Protein AF-A0A6C0DM97-F1 (afdb_monomer_lite)

Structure (mmCIF, N/CA/C/O backbone):
data_AF-A0A6C0DM97-F1
#
_entry.id   AF-A0A6C0DM97-F1
#
loop_
_atom_site.group_PDB
_atom_site.id
_atom_site.type_symbol
_atom_site.label_atom_id
_atom_site.label_alt_id
_atom_site.label_comp_id
_atom_site.label_asym_id
_atom_site.label_entity_id
_atom_site.label_seq_id
_atom_site.pdbx_PDB_ins_code
_atom_site.Cartn_x
_atom_site.Cartn_y
_atom_site.Cartn_z
_atom_site.occupancy
_atom_site.B_iso_or_equiv
_atom_site.auth_seq_id
_atom_site.auth_comp_id
_atom_site.auth_asym_id
_atom_site.auth_atom_id
_atom_site.pdbx_PDB_model_num
ATOM 1 N N . MET A 1 1 ? 19.566 -3.170 -42.622 1.00 66.75 1 MET A N 1
ATOM 2 C CA . MET A 1 1 ? 20.618 -2.938 -41.600 1.00 66.75 1 MET A CA 1
ATOM 3 C C . MET A 1 1 ? 20.486 -1.588 -40.889 1.00 66.75 1 MET A C 1
ATOM 5 O O . MET A 1 1 ? 20.511 -1.578 -39.672 1.00 66.75 1 MET A O 1
ATOM 9 N N . LYS A 1 2 ? 20.257 -0.461 -41.580 1.00 77.56 2 LYS A N 1
ATOM 10 C CA . LYS A 1 2 ? 20.109 0.862 -40.928 1.00 77.56 2 LYS A CA 1
ATOM 11 C C . LYS A 1 2 ? 18.907 0.958 -39.967 1.00 77.56 2 LYS A C 1
ATOM 13 O O . LYS A 1 2 ? 19.034 1.496 -38.875 1.00 77.56 2 LYS A O 1
ATOM 18 N N . SER A 1 3 ? 17.776 0.355 -40.329 1.00 88.69 3 SER A N 1
ATOM 19 C CA . SER A 1 3 ? 16.557 0.373 -39.506 1.00 88.69 3 SER A CA 1
ATOM 20 C C . SER A 1 3 ? 16.683 -0.418 -38.201 1.00 88.69 3 SER A C 1
ATOM 22 O O . SER A 1 3 ? 16.075 -0.041 -37.207 1.00 88.69 3 SER A O 1
ATOM 24 N N . ILE A 1 4 ? 17.508 -1.475 -38.174 1.00 93.19 4 ILE A N 1
ATOM 25 C CA . ILE A 1 4 ? 17.734 -2.260 -36.950 1.00 93.19 4 ILE A CA 1
ATOM 26 C C . ILE A 1 4 ? 18.537 -1.450 -35.927 1.00 93.19 4 ILE A C 1
ATOM 28 O O . ILE A 1 4 ? 18.239 -1.491 -34.741 1.00 93.19 4 ILE A O 1
ATOM 32 N N . ALA A 1 5 ? 19.505 -0.652 -36.391 1.00 94.38 5 ALA A N 1
ATOM 33 C CA . ALA A 1 5 ? 20.299 0.215 -35.528 1.00 94.38 5 ALA A CA 1
ATOM 34 C C . ALA A 1 5 ? 19.438 1.323 -34.903 1.00 94.38 5 ALA A C 1
ATOM 36 O O . ALA A 1 5 ? 19.547 1.591 -33.711 1.00 94.38 5 ALA A O 1
ATOM 37 N N . ILE A 1 6 ? 18.531 1.913 -35.688 1.00 94.50 6 ILE A N 1
ATOM 38 C CA . ILE A 1 6 ? 17.575 2.921 -35.204 1.00 94.50 6 ILE A CA 1
ATOM 39 C C . ILE A 1 6 ? 16.611 2.307 -34.180 1.00 94.50 6 ILE A C 1
ATOM 41 O O . ILE A 1 6 ? 16.330 2.919 -33.154 1.00 94.50 6 ILE A O 1
ATOM 45 N N . PHE A 1 7 ? 16.149 1.078 -34.417 1.00 95.75 7 PHE A N 1
ATOM 46 C CA . PHE A 1 7 ? 15.285 0.368 -33.477 1.00 95.75 7 PHE A CA 1
ATOM 47 C C . PHE A 1 7 ? 15.995 0.060 -32.150 1.00 95.75 7 PHE A C 1
ATOM 49 O O . PHE A 1 7 ? 15.440 0.306 -31.083 1.00 95.75 7 PHE A O 1
ATOM 56 N N . ILE A 1 8 ? 17.246 -0.406 -32.198 1.00 96.00 8 ILE A N 1
ATOM 57 C CA . ILE A 1 8 ? 18.050 -0.664 -30.994 1.00 96.00 8 ILE A CA 1
ATOM 58 C C . ILE A 1 8 ? 18.309 0.634 -30.222 1.00 96.00 8 ILE A C 1
ATOM 60 O O . ILE A 1 8 ? 18.181 0.650 -28.999 1.00 96.00 8 ILE A O 1
ATOM 64 N N . LEU A 1 9 ? 18.610 1.734 -30.920 1.00 95.81 9 LEU A N 1
ATOM 65 C CA . LEU A 1 9 ? 18.774 3.054 -30.306 1.00 95.81 9 LEU A CA 1
ATOM 66 C C . LEU A 1 9 ? 17.494 3.494 -29.577 1.00 95.81 9 LEU A C 1
ATOM 68 O O . LEU A 1 9 ? 17.553 3.970 -28.445 1.00 95.81 9 LEU A O 1
ATOM 72 N N . PHE A 1 10 ? 16.336 3.293 -30.207 1.00 96.56 10 PHE A N 1
ATOM 73 C CA . PHE A 1 10 ? 15.036 3.634 -29.637 1.00 96.56 10 PHE A C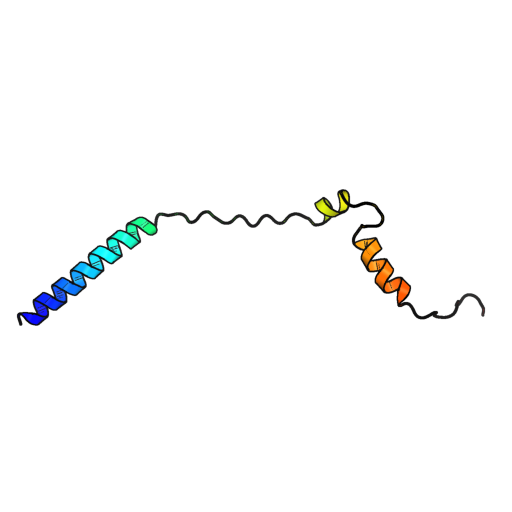A 1
ATOM 74 C C . PHE A 1 10 ? 14.733 2.828 -28.367 1.00 96.56 10 PHE A C 1
ATOM 76 O O . PHE A 1 10 ? 14.3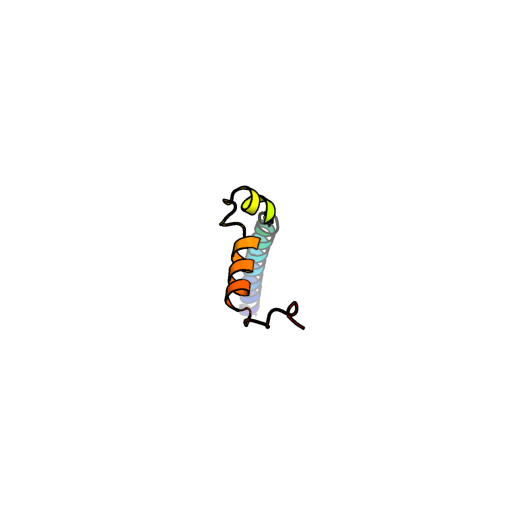88 3.403 -27.334 1.00 96.56 10 PHE A O 1
ATOM 83 N N . VAL A 1 11 ? 14.932 1.508 -28.408 1.00 97.31 11 VAL A N 1
ATOM 84 C CA . VAL A 1 11 ? 14.743 0.637 -27.237 1.00 97.31 11 VAL A CA 1
ATOM 85 C C . VAL A 1 11 ? 15.722 1.005 -26.119 1.00 97.31 11 VAL A C 1
ATOM 87 O O . VAL A 1 11 ? 15.320 1.104 -24.961 1.00 97.31 11 VAL A O 1
ATOM 90 N N . GLY A 1 12 ? 16.985 1.278 -26.454 1.00 97.00 12 GLY A N 1
ATOM 91 C CA . GLY A 1 12 ? 17.999 1.708 -25.491 1.00 97.00 12 GLY A CA 1
ATOM 92 C C . GLY A 1 12 ? 17.622 3.009 -24.780 1.00 97.00 12 GLY A C 1
ATOM 93 O O . GLY A 1 12 ? 17.709 3.085 -23.556 1.00 97.00 12 GLY A O 1
ATOM 94 N N . ALA A 1 13 ? 17.129 4.007 -25.518 1.00 96.88 13 ALA A N 1
ATOM 95 C CA . ALA A 1 13 ? 16.678 5.270 -24.938 1.00 96.88 13 ALA A CA 1
ATOM 96 C C . ALA A 1 13 ? 15.510 5.072 -23.957 1.00 96.88 13 ALA A C 1
ATOM 98 O O . ALA A 1 13 ? 15.530 5.623 -22.855 1.00 96.88 13 ALA A O 1
ATOM 99 N N . ILE A 1 14 ? 14.528 4.237 -24.313 1.00 97.00 14 ILE A N 1
ATOM 100 C CA . ILE A 1 14 ? 13.394 3.918 -23.433 1.00 97.00 14 ILE A CA 1
ATOM 101 C C . ILE A 1 14 ? 13.871 3.225 -22.153 1.00 97.00 14 ILE A C 1
ATOM 103 O O . ILE A 1 14 ? 13.412 3.569 -21.062 1.00 97.00 14 ILE A O 1
ATOM 107 N N . LEU A 1 15 ? 14.807 2.278 -22.260 1.00 96.94 15 LEU A N 1
ATOM 108 C CA . LEU A 1 15 ? 15.351 1.566 -21.101 1.00 96.94 15 LEU A CA 1
ATOM 109 C C . LEU A 1 15 ? 16.114 2.496 -20.153 1.00 96.94 15 LEU A C 1
ATOM 111 O O . LEU A 1 15 ? 15.948 2.384 -18.939 1.00 96.94 15 LEU A O 1
ATOM 115 N N . ILE A 1 16 ? 16.889 3.445 -20.686 1.00 96.75 16 ILE A N 1
ATOM 116 C CA . ILE A 1 16 ? 17.595 4.454 -19.882 1.00 96.75 16 ILE A CA 1
ATOM 117 C C . ILE A 1 16 ? 16.594 5.319 -19.110 1.00 96.75 16 ILE A C 1
ATOM 119 O O . ILE A 1 16 ? 16.739 5.502 -17.901 1.00 96.75 16 ILE A O 1
ATOM 123 N N . ILE A 1 17 ? 15.553 5.811 -19.787 1.00 95.94 17 ILE A N 1
ATOM 124 C CA . ILE A 1 17 ? 14.511 6.636 -19.163 1.00 95.94 17 ILE A CA 1
ATOM 125 C C . ILE A 1 17 ? 13.796 5.846 -18.063 1.00 95.94 17 ILE A C 1
ATOM 127 O O . ILE A 1 17 ? 13.655 6.339 -16.943 1.00 95.94 17 ILE A O 1
ATOM 131 N N . LYS A 1 18 ? 13.394 4.602 -18.352 1.00 94.44 18 LYS A N 1
ATOM 132 C CA . LYS A 1 18 ? 12.759 3.716 -17.370 1.00 94.44 18 LYS A CA 1
ATOM 133 C C . LYS A 1 18 ? 13.656 3.525 -16.147 1.00 94.44 18 LYS A C 1
ATOM 135 O O . LYS A 1 18 ? 13.201 3.753 -15.032 1.00 94.44 18 LYS A O 1
ATOM 140 N N . SER A 1 19 ? 14.922 3.161 -16.353 1.00 93.75 19 SER A N 1
ATOM 141 C CA . SER A 1 19 ? 15.866 2.907 -15.262 1.00 93.75 19 SER A CA 1
ATOM 142 C C . SER A 1 19 ? 16.118 4.150 -14.409 1.00 93.75 19 SER A C 1
ATOM 144 O O . SER A 1 19 ? 16.252 4.028 -13.193 1.00 93.75 19 SER A O 1
ATOM 146 N N . TYR A 1 20 ? 16.165 5.339 -15.017 1.00 93.94 20 TYR A N 1
ATOM 147 C CA . TYR A 1 20 ? 16.322 6.597 -14.288 1.00 93.94 20 TYR A CA 1
ATOM 148 C C . TYR A 1 20 ? 15.148 6.845 -13.335 1.00 93.94 20 TYR A C 1
ATOM 150 O O . TYR A 1 20 ? 15.348 7.140 -12.155 1.00 93.94 20 TYR A O 1
ATOM 158 N N . TYR A 1 21 ? 13.918 6.696 -13.829 1.00 91.25 21 TYR A N 1
ATOM 159 C CA . TYR A 1 21 ? 12.727 6.886 -13.007 1.00 91.25 21 TYR A CA 1
ATOM 160 C C . TYR A 1 21 ? 12.561 5.782 -11.965 1.00 91.25 21 TYR A C 1
ATOM 162 O O . TYR A 1 21 ? 12.250 6.082 -10.817 1.00 91.25 21 TYR A O 1
ATOM 170 N N . GLU A 1 22 ? 12.830 4.529 -12.321 1.00 89.75 22 GLU A N 1
ATOM 171 C CA . GLU A 1 22 ? 12.793 3.404 -11.389 1.00 89.75 22 GLU A CA 1
ATOM 172 C C . GLU A 1 22 ? 13.761 3.627 -10.223 1.00 89.75 22 GLU A C 1
ATOM 174 O O . GLU A 1 22 ? 13.356 3.533 -9.070 1.00 89.75 22 GLU A O 1
ATOM 179 N N . LEU A 1 23 ? 14.997 4.061 -10.487 1.00 88.56 23 LEU A N 1
ATOM 180 C CA . LEU A 1 23 ? 15.971 4.370 -9.437 1.00 88.56 23 LEU A CA 1
ATOM 181 C C . LEU A 1 23 ? 15.564 5.579 -8.580 1.00 88.56 23 LEU A C 1
ATOM 183 O O . LEU A 1 23 ? 15.770 5.580 -7.364 1.00 88.56 23 LEU A O 1
ATOM 187 N N . LYS A 1 24 ? 14.978 6.608 -9.202 1.00 85.56 24 LYS A N 1
ATOM 188 C CA . LYS A 1 24 ? 14.504 7.812 -8.509 1.00 85.56 24 LYS A CA 1
ATOM 189 C C . LYS A 1 24 ? 13.326 7.515 -7.580 1.00 85.56 24 LYS A C 1
ATOM 191 O O . LYS A 1 24 ? 13.284 8.041 -6.472 1.00 85.56 24 LYS A O 1
ATOM 196 N N . TYR A 1 25 ? 12.387 6.683 -8.023 1.00 82.06 25 TYR A N 1
ATOM 197 C CA . TYR A 1 25 ? 11.150 6.390 -7.298 1.00 82.06 25 TYR A CA 1
ATOM 198 C C . TYR A 1 25 ? 11.241 5.150 -6.401 1.00 82.06 25 TYR A C 1
ATOM 200 O O . TYR A 1 25 ? 10.511 5.075 -5.421 1.00 82.06 25 TYR A O 1
ATOM 208 N N . SER A 1 26 ? 12.182 4.232 -6.645 1.00 80.31 26 SER A N 1
ATOM 209 C CA . SER A 1 26 ? 12.435 3.055 -5.795 1.00 80.31 26 SER A CA 1
ATOM 210 C C . SER A 1 26 ? 12.816 3.430 -4.359 1.00 80.31 26 SER A C 1
ATOM 212 O O . SER A 1 26 ? 12.506 2.699 -3.424 1.00 80.31 26 SER A O 1
ATOM 214 N N . LYS A 1 27 ? 13.455 4.590 -4.169 1.00 74.81 27 LYS A N 1
ATOM 215 C CA . LYS A 1 27 ? 13.860 5.098 -2.849 1.00 74.81 27 LYS A CA 1
ATOM 216 C C . LYS A 1 27 ? 12.809 5.981 -2.181 1.00 74.81 27 LYS A C 1
ATOM 218 O O . LYS A 1 27 ? 13.036 6.447 -1.064 1.00 74.81 27 LYS A O 1
ATOM 223 N N . ILE A 1 28 ? 11.683 6.244 -2.846 1.00 76.25 28 ILE A N 1
ATOM 224 C CA . ILE A 1 28 ? 10.564 6.922 -2.201 1.00 76.25 28 ILE A CA 1
ATOM 225 C C . ILE A 1 28 ? 9.877 5.884 -1.327 1.00 76.25 28 ILE A C 1
ATOM 227 O O . ILE A 1 28 ? 9.046 5.106 -1.788 1.00 76.25 28 ILE A O 1
ATOM 231 N N . ASN A 1 29 ? 10.248 5.877 -0.049 1.00 70.62 29 ASN A N 1
ATOM 232 C CA . ASN A 1 29 ? 9.467 5.207 0.975 1.00 70.62 29 ASN A CA 1
ATOM 233 C C . ASN A 1 29 ? 8.089 5.871 0.970 1.00 70.62 29 ASN A C 1
ATOM 235 O O . ASN A 1 29 ? 7.938 6.993 1.460 1.00 70.62 29 ASN A O 1
ATOM 239 N N . ALA A 1 30 ? 7.100 5.217 0.356 1.00 70.75 30 ALA A N 1
ATOM 240 C CA . ALA A 1 30 ? 5.716 5.625 0.511 1.00 70.75 30 ALA A CA 1
ATOM 241 C C . ALA A 1 30 ? 5.449 5.719 2.021 1.00 70.75 30 ALA A C 1
ATOM 243 O O . ALA A 1 30 ? 5.865 4.813 2.754 1.00 70.75 30 ALA A O 1
ATOM 244 N N . PRO A 1 31 ? 4.843 6.814 2.512 1.00 73.38 31 PRO A N 1
ATOM 245 C CA . PRO A 1 31 ? 4.596 6.960 3.935 1.00 73.38 31 PRO A CA 1
ATOM 246 C C . PRO A 1 31 ? 3.802 5.741 4.394 1.00 73.38 31 PRO A C 1
ATOM 248 O O . PRO A 1 31 ? 2.708 5.478 3.888 1.00 73.38 31 PRO A O 1
ATOM 251 N N . ALA A 1 32 ? 4.394 4.962 5.303 1.00 71.88 32 ALA A N 1
ATOM 252 C CA . ALA A 1 32 ? 3.738 3.799 5.867 1.00 71.88 32 ALA A CA 1
ATOM 253 C C . ALA A 1 32 ? 2.417 4.282 6.465 1.00 71.88 32 ALA A C 1
ATOM 255 O O . ALA A 1 32 ? 2.399 5.093 7.394 1.00 71.88 32 ALA A O 1
ATOM 256 N N . THR A 1 33 ? 1.307 3.850 5.873 1.00 76.25 33 THR A N 1
ATOM 257 C CA . THR A 1 33 ? -0.010 4.220 6.376 1.00 76.25 33 THR A CA 1
ATOM 258 C C . THR A 1 33 ? -0.207 3.449 7.669 1.00 76.25 33 THR A C 1
ATOM 260 O O . THR A 1 33 ? -0.473 2.249 7.657 1.00 76.25 33 THR A O 1
ATOM 263 N N . VAL A 1 34 ? -0.002 4.124 8.799 1.00 78.56 34 VAL A N 1
ATOM 264 C CA . VAL A 1 34 ? -0.265 3.546 10.115 1.00 78.56 34 VAL A CA 1
ATOM 265 C C . VAL A 1 34 ? -1.775 3.533 10.302 1.00 78.56 34 VAL A C 1
ATOM 267 O O . VAL A 1 34 ? -2.383 4.566 10.582 1.00 78.56 34 VAL A O 1
ATOM 270 N N . VAL A 1 35 ? -2.389 2.364 10.130 1.00 77.75 35 VAL A N 1
ATOM 271 C CA . VAL A 1 35 ? -3.796 2.162 10.483 1.00 77.75 35 VAL A CA 1
ATOM 272 C C . VAL A 1 35 ? -3.895 2.216 12.006 1.00 77.75 35 VAL A C 1
ATOM 274 O O . VAL A 1 35 ? -3.471 1.294 12.701 1.00 77.75 35 VAL A O 1
ATOM 277 N N . LYS A 1 36 ? -4.406 3.330 12.538 1.00 78.75 36 LYS A N 1
ATOM 278 C CA . LYS A 1 36 ? -4.705 3.467 13.965 1.00 78.75 36 LYS A CA 1
ATOM 279 C C . LYS A 1 36 ? -6.106 2.927 14.223 1.00 78.75 36 LYS A C 1
ATOM 281 O O . LYS A 1 36 ? -7.085 3.537 13.806 1.00 78.75 36 LYS A O 1
ATOM 286 N N . TYR A 1 37 ? -6.189 1.799 14.9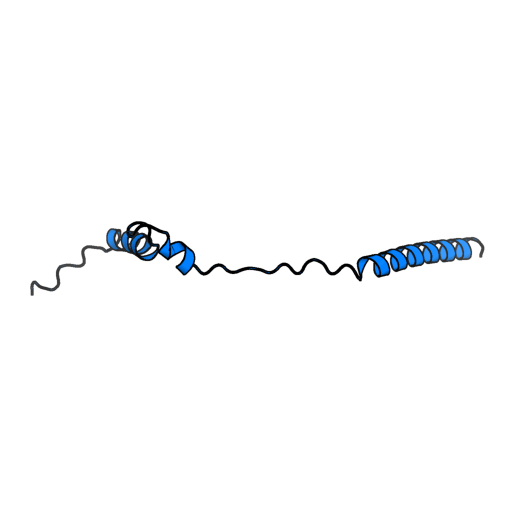19 1.00 79.50 37 TYR A N 1
ATOM 287 C CA . TYR A 1 37 ? -7.447 1.318 15.476 1.00 79.50 37 TYR A CA 1
ATOM 288 C C . TYR A 1 37 ? -7.708 2.063 16.781 1.00 79.50 37 TYR A C 1
ATOM 290 O O . TYR A 1 37 ? -6.903 1.988 17.708 1.00 79.50 37 TYR A O 1
ATOM 298 N N . ILE A 1 38 ? -8.809 2.806 16.831 1.00 80.44 38 ILE A N 1
ATOM 299 C CA . ILE A 1 38 ? -9.270 3.454 18.057 1.00 80.44 38 ILE A CA 1
ATOM 300 C C . ILE A 1 38 ? -10.230 2.467 18.738 1.00 80.44 38 ILE A C 1
ATOM 302 O O . ILE A 1 38 ? -11.208 2.063 18.104 1.00 80.44 38 ILE A O 1
ATOM 306 N N . PRO A 1 39 ? -9.949 2.013 19.975 1.00 83.50 39 PRO A N 1
ATOM 307 C CA . PRO A 1 39 ? -10.829 1.098 20.691 1.00 83.50 39 PRO A CA 1
ATOM 308 C C . PRO A 1 39 ? -12.221 1.703 20.873 1.00 83.50 39 PRO A C 1
ATOM 310 O O . PRO A 1 39 ? -12.346 2.862 21.261 1.00 83.50 39 PRO A O 1
ATOM 313 N N . ILE A 1 40 ? -13.263 0.896 20.659 1.00 76.50 40 ILE A N 1
ATOM 314 C CA . ILE A 1 40 ? -14.662 1.311 20.861 1.00 76.50 40 ILE A CA 1
ATOM 315 C C . ILE A 1 40 ? -14.888 1.844 22.284 1.00 76.50 40 ILE A C 1
ATOM 317 O O . ILE A 1 40 ? -15.619 2.816 22.453 1.00 76.50 40 ILE A O 1
ATOM 321 N N . SER A 1 41 ? -14.191 1.288 23.283 1.00 79.00 41 SER A N 1
ATOM 322 C CA . SER A 1 41 ? -14.274 1.735 24.679 1.00 79.00 41 SER A CA 1
ATOM 323 C C . SER A 1 41 ? -13.959 3.223 24.856 1.00 79.00 41 SER A C 1
ATOM 325 O O . SER A 1 41 ? -14.603 3.884 25.661 1.00 79.00 41 SER A O 1
ATOM 327 N N . GLN A 1 42 ? -13.036 3.784 24.061 1.00 77.50 42 GLN A N 1
ATOM 328 C CA . GLN A 1 42 ? -12.711 5.214 24.129 1.00 77.50 42 GLN A CA 1
ATOM 329 C C . GLN A 1 42 ? -13.879 6.106 23.698 1.00 77.50 42 GLN A C 1
ATOM 331 O O . GLN A 1 42 ? -13.981 7.239 24.156 1.00 77.50 42 GLN A O 1
ATOM 336 N N . TYR A 1 43 ? -14.755 5.613 22.822 1.00 74.06 43 TYR A N 1
ATOM 337 C CA . TYR A 1 43 ? -15.953 6.337 22.410 1.00 74.06 43 TYR A CA 1
ATOM 338 C C . TYR A 1 43 ? -17.104 6.117 23.391 1.00 74.06 43 TYR A C 1
ATOM 340 O O . TYR A 1 43 ? -17.813 7.067 23.715 1.00 74.06 43 TYR A O 1
ATOM 348 N N . GLU A 1 44 ? -17.262 4.897 23.910 1.00 75.94 44 GLU A N 1
ATOM 349 C CA . GLU A 1 44 ? -18.309 4.579 24.888 1.00 75.94 44 GLU A CA 1
ATOM 350 C C . GLU A 1 44 ? -18.172 5.360 26.193 1.00 75.94 44 GLU A C 1
ATOM 352 O O . GLU A 1 44 ? -19.181 5.791 26.744 1.00 75.94 44 GLU A O 1
ATOM 357 N N . GLU A 1 45 ? -16.947 5.623 26.650 1.00 75.50 45 GLU A N 1
ATOM 358 C CA . GLU A 1 45 ? -16.696 6.439 27.847 1.00 75.50 45 GLU A CA 1
ATOM 359 C C . GLU A 1 45 ? -17.160 7.899 27.698 1.00 75.50 45 GLU A C 1
ATOM 361 O O . GLU A 1 45 ? -17.394 8.576 28.698 1.00 75.50 45 GLU A O 1
ATOM 366 N N . THR A 1 46 ? -17.307 8.392 26.463 1.00 74.94 46 THR A N 1
ATOM 367 C CA . THR A 1 46 ? -17.757 9.768 26.182 1.00 74.94 46 THR A CA 1
ATOM 368 C C . THR A 1 46 ? -19.259 9.890 25.934 1.00 74.94 46 THR A C 1
ATOM 370 O O . THR A 1 46 ? -19.781 11.004 25.899 1.00 74.94 46 THR A O 1
ATOM 373 N N . LEU A 1 47 ? -19.955 8.765 25.760 1.00 78.69 47 LEU A N 1
ATOM 374 C CA . LEU A 1 47 ? -21.391 8.733 25.502 1.00 78.69 47 LEU A CA 1
ATOM 375 C C . LEU A 1 47 ? -22.173 8.828 26.814 1.00 78.69 47 LEU A C 1
ATOM 377 O O . LEU A 1 47 ? -21.754 8.318 27.857 1.00 78.69 47 LEU A O 1
ATOM 381 N N . SER A 1 48 ? -23.336 9.480 26.771 1.00 77.00 48 SER A N 1
ATOM 382 C CA . SER A 1 48 ? -24.244 9.466 27.916 1.00 77.00 48 SER A CA 1
ATOM 383 C C . SER A 1 48 ? -24.755 8.040 28.164 1.00 77.00 48 SER A C 1
ATOM 385 O O . SER A 1 48 ? -24.799 7.222 27.246 1.00 77.00 48 SER A O 1
ATOM 387 N N . ALA A 1 49 ? -25.156 7.719 29.400 1.00 71.94 49 ALA A N 1
ATOM 388 C CA . ALA A 1 49 ? -25.584 6.362 29.776 1.00 71.94 49 ALA A CA 1
ATOM 389 C C . ALA A 1 49 ? -26.682 5.780 28.858 1.00 71.94 49 ALA A C 1
ATOM 391 O O . ALA A 1 49 ? -26.754 4.572 28.660 1.00 71.94 49 ALA A O 1
ATOM 392 N N . ASN A 1 50 ? -27.495 6.648 28.256 1.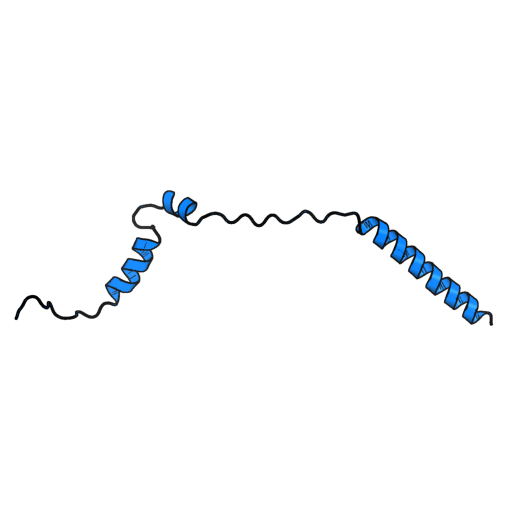00 68.44 50 ASN A N 1
ATOM 393 C CA . ASN A 1 50 ? -28.625 6.289 27.401 1.00 68.44 50 ASN A CA 1
ATOM 394 C C . ASN A 1 50 ? -28.214 6.068 25.933 1.00 68.44 50 ASN A C 1
ATOM 396 O O . ASN A 1 50 ? -28.990 5.540 25.143 1.00 68.44 50 ASN A O 1
ATOM 400 N N . GLU A 1 51 ? -27.015 6.512 25.561 1.00 67.69 51 GLU A N 1
ATOM 401 C CA . GLU A 1 51 ? -26.442 6.413 24.216 1.00 67.69 51 GLU A CA 1
ATOM 402 C C . GLU A 1 51 ? -25.348 5.343 24.146 1.00 67.69 51 GLU A C 1
ATOM 404 O O . GLU A 1 51 ? -24.757 5.122 23.088 1.00 67.69 51 GLU A O 1
ATOM 409 N N . GLN A 1 52 ? -25.074 4.664 25.266 1.00 79.31 52 GLN A N 1
ATOM 410 C CA . GLN A 1 52 ? -24.171 3.526 25.290 1.00 79.31 52 GLN A CA 1
ATOM 411 C C . GLN A 1 52 ? -24.694 2.435 24.363 1.00 79.31 52 GLN A C 1
ATOM 413 O O . GLN A 1 52 ? -25.872 2.068 24.385 1.00 79.31 52 GLN A O 1
ATOM 418 N N . LEU A 1 53 ? -23.786 1.890 23.559 1.00 77.25 53 LEU A N 1
ATOM 419 C CA . LEU A 1 53 ? -24.105 0.940 22.503 1.00 77.25 53 LEU A CA 1
ATOM 420 C C . LEU A 1 53 ? -24.833 -0.296 23.054 1.00 77.25 53 LEU A C 1
ATOM 422 O O . LEU A 1 53 ? -25.746 -0.827 22.424 1.00 77.25 53 LEU A O 1
ATOM 426 N N . ASN A 1 54 ? -24.451 -0.715 24.261 1.00 78.44 54 ASN A N 1
ATOM 427 C CA . ASN A 1 54 ? -25.079 -1.814 24.980 1.00 78.44 54 ASN A CA 1
ATOM 428 C C . ASN A 1 54 ? -26.570 -1.556 25.263 1.00 78.44 54 ASN A C 1
ATOM 430 O O . ASN A 1 54 ? -27.410 -2.383 24.914 1.00 78.44 54 ASN A O 1
ATOM 434 N N . GLU A 1 55 ? -26.914 -0.399 25.833 1.00 77.50 55 GLU A N 1
ATOM 435 C CA . G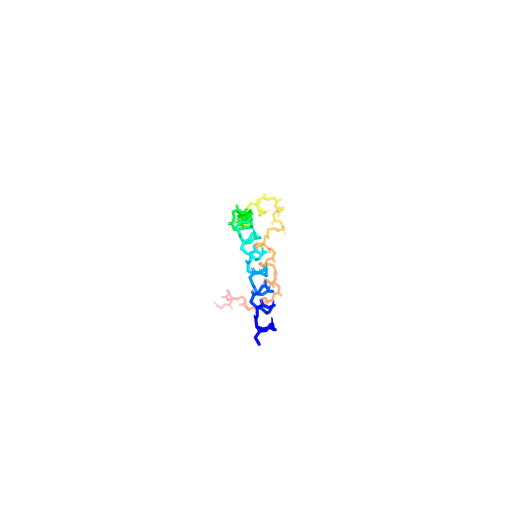LU A 1 55 ? -28.310 -0.034 26.112 1.00 77.50 55 GLU A CA 1
ATOM 436 C C . GLU A 1 55 ? -29.099 0.197 24.814 1.00 77.50 55 GLU A C 1
ATOM 438 O O . GLU A 1 55 ? -30.242 -0.251 24.688 1.00 77.50 55 GLU A O 1
ATOM 443 N N . PHE A 1 56 ? -28.462 0.790 23.796 1.00 78.44 56 PHE A N 1
ATOM 444 C CA . PHE A 1 56 ? -29.055 0.954 22.469 1.00 78.44 56 PHE A CA 1
ATOM 445 C C . PHE A 1 56 ? -29.473 -0.392 21.860 1.00 78.44 56 PHE A C 1
ATOM 447 O O . PHE A 1 56 ? -30.638 -0.568 21.499 1.00 78.44 56 PHE A O 1
ATOM 454 N N . TYR A 1 57 ? -28.570 -1.375 21.791 1.00 78.06 57 TYR A N 1
ATOM 455 C CA . TYR A 1 57 ? -28.899 -2.686 21.223 1.00 78.06 57 TYR A CA 1
ATOM 456 C C . TYR A 1 57 ? -29.867 -3.480 22.095 1.00 78.06 57 TYR A C 1
ATOM 458 O O . TYR A 1 57 ? -30.768 -4.124 21.563 1.00 78.06 57 TYR A O 1
ATOM 466 N N . LYS A 1 58 ? -29.740 -3.406 23.422 1.00 80.88 58 LYS A N 1
ATOM 467 C CA . LYS A 1 58 ? -30.659 -4.062 24.357 1.00 80.88 58 LYS A CA 1
ATOM 468 C C . LYS A 1 58 ? -32.109 -3.616 24.141 1.00 80.88 58 LYS A C 1
ATOM 470 O O . LYS A 1 58 ? -32.994 -4.467 24.061 1.00 80.88 58 LYS A O 1
ATOM 475 N N . SER A 1 59 ? -32.343 -2.320 23.918 1.00 76.06 59 SER A N 1
ATOM 476 C CA . SER A 1 59 ? -33.687 -1.771 23.670 1.00 76.06 59 SER A CA 1
ATOM 477 C C . SER A 1 59 ? -34.373 -2.334 22.409 1.00 76.06 59 SER A C 1
ATOM 479 O O . SER A 1 59 ? -35.589 -2.552 22.385 1.00 76.06 59 SER A O 1
ATOM 481 N N . LEU A 1 60 ? -33.597 -2.652 21.366 1.00 76.69 60 LEU A N 1
ATOM 482 C CA . LEU A 1 60 ? -34.111 -3.236 20.122 1.00 76.69 60 LEU A CA 1
ATOM 483 C C . LEU A 1 60 ? -34.645 -4.660 20.332 1.00 76.69 60 LEU A C 1
ATOM 485 O O . LEU A 1 60 ? -35.602 -5.070 19.673 1.00 76.69 60 LEU A O 1
ATOM 489 N N . PHE A 1 61 ? -34.059 -5.403 21.271 1.00 77.75 61 PHE A N 1
ATOM 490 C CA . PHE A 1 61 ? -34.471 -6.772 21.570 1.00 77.75 61 PHE A CA 1
ATOM 491 C C . PHE A 1 61 ? -35.527 -6.849 22.670 1.00 77.75 61 PHE A C 1
ATOM 493 O O . PHE A 1 61 ? -36.372 -7.732 22.612 1.00 77.75 61 PHE A O 1
ATOM 500 N N . GLU A 1 62 ? -35.549 -5.920 23.629 1.00 74.19 62 GLU A N 1
ATOM 501 C CA . GLU A 1 62 ? -36.624 -5.842 24.630 1.00 74.19 62 GLU A CA 1
ATOM 502 C C . GLU A 1 62 ? -37.987 -5.545 23.990 1.00 74.19 62 GLU A C 1
ATOM 504 O O . GLU A 1 62 ? -38.988 -6.151 24.365 1.00 74.19 62 GLU A O 1
ATOM 509 N N . SER A 1 63 ? -38.030 -4.686 22.966 1.00 65.81 63 SER A N 1
ATOM 510 C CA . SER A 1 63 ? -39.270 -4.370 22.235 1.00 65.81 63 SER A CA 1
ATOM 511 C C . SER A 1 63 ? -39.812 -5.519 21.374 1.00 65.81 63 SER A C 1
ATOM 513 O O . SER A 1 63 ? -40.980 -5.502 20.987 1.00 65.81 63 SER A O 1
ATOM 515 N N . THR A 1 64 ? -38.980 -6.519 21.072 1.00 64.94 64 THR A N 1
ATOM 516 C CA . THR A 1 64 ? -39.333 -7.667 20.225 1.00 64.94 64 THR A CA 1
ATOM 517 C C . THR A 1 64 ? -39.517 -8.962 21.009 1.00 64.94 64 THR A C 1
ATOM 519 O O . THR A 1 64 ? -39.878 -9.974 20.405 1.00 64.94 64 THR A O 1
ATOM 522 N N . GLN A 1 65 ? -39.337 -8.957 22.337 1.00 62.34 65 GLN A N 1
ATOM 523 C CA . GLN A 1 65 ? -39.676 -10.122 23.148 1.00 62.34 65 GLN A CA 1
ATOM 524 C C . GLN A 1 65 ? -41.195 -10.346 23.093 1.00 62.34 65 GLN A C 1
ATOM 526 O O . GLN A 1 65 ? -41.954 -9.493 23.562 1.00 62.34 65 GLN A O 1
ATOM 531 N N . PRO A 1 66 ? -41.683 -11.477 22.542 1.00 62.81 66 PRO A N 1
ATOM 532 C CA . PRO A 1 66 ? -43.077 -11.843 22.733 1.00 62.81 66 PRO A CA 1
ATOM 533 C C . PRO A 1 66 ? -43.324 -11.958 24.240 1.00 62.81 66 PRO A C 1
ATOM 535 O O . PRO A 1 66 ? -42.437 -12.401 24.968 1.00 62.81 66 PRO A O 1
ATOM 538 N N . HIS A 1 67 ? -44.507 -11.563 24.718 1.00 59.84 67 HIS A N 1
ATOM 539 C CA . HIS A 1 67 ? -44.922 -11.788 26.103 1.00 59.84 67 HIS A CA 1
ATOM 540 C C . HIS A 1 67 ? -44.960 -13.300 26.379 1.00 59.84 67 HIS A C 1
ATOM 542 O O . HIS A 1 67 ? -46.003 -13.944 26.270 1.00 59.84 67 HIS A O 1
ATOM 548 N N . ILE A 1 68 ? -43.809 -13.897 26.681 1.00 58.84 68 ILE A N 1
ATOM 549 C CA . ILE A 1 68 ? -43.723 -15.273 27.140 1.00 58.84 68 ILE A CA 1
ATOM 550 C C . ILE A 1 68 ? -44.223 -15.219 28.575 1.00 58.84 68 ILE A C 1
ATOM 552 O O . ILE A 1 68 ? -43.543 -14.725 29.469 1.00 58.84 68 ILE A O 1
ATOM 556 N N . TYR A 1 69 ? -45.484 -15.619 28.709 1.00 56.12 69 TYR A N 1
ATOM 557 C CA . TYR A 1 69 ? -46.253 -15.817 29.925 1.00 56.12 69 TYR A CA 1
ATOM 558 C C . TYR A 1 69 ? -45.398 -15.959 31.187 1.00 56.12 69 TYR A C 1
ATOM 560 O O . TYR A 1 69 ? -44.522 -16.817 31.276 1.00 56.12 69 TYR A O 1
ATOM 568 N N . ASP A 1 70 ? -45.729 -15.118 32.165 1.00 57.38 70 ASP A N 1
ATOM 569 C CA . ASP A 1 70 ? -45.262 -15.133 33.546 1.00 57.38 70 ASP A CA 1
ATOM 570 C C . ASP A 1 70 ? -45.303 -16.562 34.120 1.00 57.38 70 ASP A C 1
ATOM 572 O O . ASP A 1 70 ? -46.336 -17.049 34.585 1.00 57.38 70 ASP A O 1
ATOM 576 N N . ALA A 1 71 ? -44.164 -17.258 34.070 1.00 57.91 71 ALA A N 1
ATOM 577 C CA . ALA A 1 71 ? -43.997 -18.632 34.548 1.00 57.91 71 ALA A CA 1
ATOM 578 C C . ALA A 1 71 ? -44.062 -18.747 36.086 1.00 57.91 71 ALA A C 1
ATOM 580 O O . ALA A 1 71 ? -43.677 -19.766 36.654 1.00 57.91 71 ALA A O 1
ATOM 581 N N . LYS A 1 72 ? -44.531 -17.699 36.777 1.00 56.00 72 LYS A N 1
ATOM 582 C CA . LYS A 1 72 ? -44.686 -17.641 38.233 1.00 56.00 72 LYS A CA 1
ATOM 583 C C . LYS A 1 72 ? -46.128 -17.850 38.715 1.00 56.00 72 LYS A C 1
ATOM 585 O O . LYS A 1 72 ? -46.400 -17.685 39.902 1.00 56.00 72 LYS A O 1
ATOM 590 N N . LYS A 1 73 ? -47.048 -18.219 37.815 1.00 48.88 73 LYS A N 1
ATOM 591 C CA . LYS A 1 73 ? -48.439 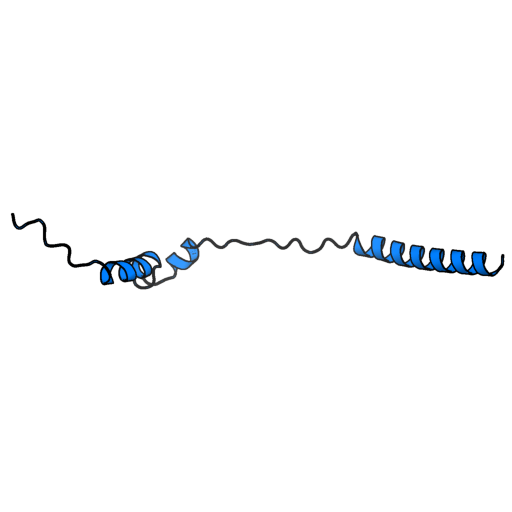-18.600 38.125 1.00 48.88 73 LYS A CA 1
ATOM 592 C C . LYS A 1 73 ? -48.769 -20.027 37.659 1.00 48.88 73 LYS A C 1
ATOM 594 O O . LYS A 1 73 ? -49.669 -20.210 36.845 1.00 48.88 73 LYS A O 1
ATOM 599 N N . ILE A 1 74 ? -48.061 -21.029 38.179 1.00 42.47 74 ILE A N 1
ATOM 600 C CA . ILE A 1 74 ? -48.552 -22.416 38.301 1.00 42.47 74 ILE A CA 1
ATOM 601 C C . ILE A 1 74 ? -48.095 -22.943 39.658 1.00 42.47 74 ILE A C 1
ATOM 603 O O . ILE A 1 74 ? -46.904 -22.735 39.979 1.00 42.47 74 ILE A O 1
#

Organism: NCBI:txid1070528

pLDDT: mean 78.57, std 12.72, range [42.47, 97.31]

Radius of gyration: 34.05 Å; chains: 1; bounding box: 69×32×80 Å

Sequence (74 aa):
MKSIAIFILFVGAILIIKSYYELKYSKINAPATVVKYIPISQYEETLSANEQLNEFYKSLFESTQPHIYDAKKI

Secondary structure (DSSP, 8-state):
-HHHHHHHHHHHHHHHHHHHHHHHHHT---------PPPHHHHHTTS-TTT-HHHHHHHHHHTT------TT--

Foldseek 3Di:
DVVVVVVVVVVVVVVVVVVVVCVVCVPPPDPPPPPDDDDPVVVQVVDDPCPRPVNVVVVVVVVVDDCPDDPPPD